Protein AF-A0A3P6RHU2-F1 (afdb_monomer_lite)

InterPro domains:
  IPR011989 Armadillo-like helical [G3DSA:1.25.10.10] (5-139)
  IPR016024 Armadillo-type fold [SSF48371] (23-107)
  IPR052575 Small subunit processome component 20 [PTHR17695] (8-119)

Radius of gyration: 18.21 Å; chains: 1; bounding box: 56×36×48 Å

pLDDT: mean 75.49, std 24.42, range [25.83, 98.12]

Foldseek 3Di:
DDDLVVLLVLLVVLLCQLVPPPDPVSNVVSLVVLLVSLLVLLPDPDDPVSSLCCVLVGLVVSLLVQCVDPDLSSNLSSLVSLVSNLVRCCPRPVSVVVVVQADPDLVSRPSNVVNVPDPPPDDPDPPPPVPPRCVVVVVVPSVVSPDDPDDDDDDDDDPDDDDDD

Organism: Cylicostephanus goldi (NCBI:txid71465)

Sequence (165 aa):
MINVDVLRIFVHAHFYTYSTIHDISLRTSSATNLRSLIEHLAKCPYDDKLKTDLLNVDLIQTLSQGLRSEVDVVREESVRCITSLVDHFPNHTHLSQLLQLRNSDEDLDFFSNIIHIQVSLQYDSIVLYRPSILACFSQWRWHEIHVSGTVFSTSKPNLGSFSPH

Secondary structure (DSSP, 8-state):
---HHHHHHHHHHHHHHHHH---HHHHHHHHHHHHHHHHHHHHS---HHHHHHIIIIIIIHHHHHHHT-SSHHHHHHHHHHHHHHHHH-TTSTTHHHHHTT--SSGGG-HHHHHHH------SSS--S-TTTTHHHHHHS-GGGGS---------PPP-------

Structure (mmCIF, N/CA/C/O backbone):
data_AF-A0A3P6RHU2-F1
#
_entry.id   AF-A0A3P6RHU2-F1
#
loop_
_atom_site.group_PDB
_atom_site.id
_atom_site.type_symbol
_atom_site.label_atom_id
_atom_site.label_alt_id
_atom_site.label_comp_id
_atom_site.label_asym_id
_atom_site.label_entity_id
_atom_site.label_seq_id
_atom_site.pdbx_PDB_ins_code
_atom_site.Cartn_x
_atom_site.Cartn_y
_atom_site.Cartn_z
_atom_site.occupancy
_atom_site.B_iso_or_equiv
_atom_site.auth_seq_id
_atom_site.auth_comp_id
_atom_site.auth_asym_id
_atom_site.auth_atom_id
_atom_site.pdbx_PDB_model_num
ATOM 1 N N . MET A 1 1 ? -20.360 3.666 -3.358 1.00 72.00 1 MET A N 1
ATOM 2 C CA . MET A 1 1 ? -19.383 2.736 -2.758 1.00 72.00 1 MET A CA 1
ATOM 3 C C . MET A 1 1 ? -18.954 1.778 -3.856 1.00 72.00 1 MET A C 1
ATOM 5 O O . MET A 1 1 ? -19.832 1.286 -4.556 1.00 72.00 1 MET A O 1
ATOM 9 N N . ILE A 1 2 ? -17.652 1.628 -4.102 1.00 86.94 2 ILE A N 1
ATOM 10 C CA . ILE A 1 2 ? -17.143 0.772 -5.185 1.00 86.94 2 ILE A CA 1
ATOM 11 C C . ILE A 1 2 ? -17.332 -0.692 -4.761 1.00 86.94 2 ILE A C 1
ATOM 13 O O . ILE A 1 2 ? -17.272 -1.006 -3.578 1.00 86.94 2 ILE A O 1
ATOM 17 N N . ASN A 1 3 ? -17.614 -1.593 -5.700 1.00 91.00 3 ASN A N 1
ATOM 18 C CA . ASN A 1 3 ? -17.711 -3.016 -5.380 1.00 91.00 3 ASN A CA 1
ATOM 19 C C . ASN A 1 3 ? -16.324 -3.560 -4.963 1.00 91.00 3 ASN A C 1
ATOM 21 O O . ASN A 1 3 ? -15.328 -3.272 -5.624 1.00 91.00 3 ASN A O 1
ATOM 25 N N . VAL A 1 4 ? -16.259 -4.355 -3.891 1.00 89.88 4 VAL A N 1
ATOM 26 C CA . VAL A 1 4 ? -15.014 -4.958 -3.379 1.00 89.88 4 VAL A CA 1
ATOM 27 C C . VAL A 1 4 ? -14.311 -5.828 -4.428 1.00 89.88 4 VAL A C 1
ATOM 29 O O . VAL A 1 4 ? -13.087 -5.786 -4.520 1.00 89.88 4 VAL A O 1
ATOM 32 N N . ASP A 1 5 ? -15.048 -6.535 -5.284 1.00 92.00 5 ASP A N 1
ATOM 33 C CA . ASP A 1 5 ? -14.460 -7.322 -6.376 1.00 92.00 5 ASP A CA 1
ATOM 34 C C . ASP A 1 5 ? -13.776 -6.427 -7.418 1.00 92.00 5 ASP A C 1
ATOM 36 O O . ASP A 1 5 ? -12.729 -6.772 -7.964 1.00 92.00 5 ASP A O 1
ATOM 40 N N . VAL A 1 6 ? -14.318 -5.229 -7.649 1.00 94.56 6 VAL A N 1
ATOM 41 C CA . VAL A 1 6 ? -13.688 -4.225 -8.518 1.00 94.56 6 VAL A CA 1
ATOM 42 C C . VAL A 1 6 ? -12.417 -3.676 -7.865 1.00 94.56 6 VAL A C 1
ATOM 44 O O . VAL A 1 6 ? -11.410 -3.506 -8.548 1.00 94.56 6 VAL A O 1
ATOM 47 N N . LEU A 1 7 ? -12.420 -3.460 -6.543 1.00 94.44 7 LEU A N 1
ATOM 48 C CA . LEU A 1 7 ? -11.207 -3.074 -5.812 1.00 94.44 7 LEU A CA 1
ATOM 49 C C . LEU A 1 7 ? -10.124 -4.151 -5.928 1.00 94.44 7 LEU A C 1
ATOM 51 O O . LEU A 1 7 ? -8.976 -3.822 -6.209 1.00 94.44 7 LEU A O 1
ATOM 55 N N . ARG A 1 8 ? -10.492 -5.430 -5.785 1.00 95.19 8 ARG A N 1
ATOM 56 C CA . ARG A 1 8 ? -9.583 -6.568 -5.977 1.00 95.19 8 ARG A CA 1
ATOM 57 C C . ARG A 1 8 ? -8.956 -6.555 -7.371 1.00 95.19 8 ARG A C 1
ATOM 59 O O . ARG A 1 8 ? -7.740 -6.677 -7.488 1.00 95.19 8 ARG A O 1
ATOM 66 N N . ILE A 1 9 ? -9.755 -6.340 -8.418 1.00 96.75 9 ILE A N 1
ATOM 67 C CA . ILE A 1 9 ? -9.239 -6.208 -9.789 1.00 96.75 9 ILE A CA 1
ATOM 68 C C . ILE A 1 9 ? -8.221 -5.064 -9.876 1.00 96.75 9 ILE A C 1
ATOM 70 O O . ILE A 1 9 ? -7.148 -5.258 -10.444 1.00 96.75 9 ILE A O 1
ATOM 74 N N . PHE A 1 10 ? -8.506 -3.899 -9.287 1.00 97.44 10 PHE A N 1
ATOM 75 C CA . PHE A 1 10 ? -7.572 -2.770 -9.307 1.00 97.44 10 PHE A CA 1
ATOM 76 C C . PHE A 1 10 ? -6.276 -3.033 -8.536 1.00 97.44 10 PHE A C 1
ATOM 78 O O . PHE A 1 10 ? -5.218 -2.625 -9.014 1.00 97.44 10 PHE A O 1
ATOM 85 N N . VAL A 1 11 ? -6.325 -3.744 -7.403 1.00 97.06 11 VAL A N 1
ATOM 86 C CA . VAL A 1 11 ? -5.119 -4.154 -6.661 1.00 97.06 11 VAL A CA 1
ATOM 87 C C . VAL A 1 11 ? -4.183 -4.944 -7.572 1.00 97.06 11 VAL A C 1
ATOM 89 O O . VAL A 1 11 ? -3.029 -4.555 -7.766 1.00 97.06 11 VAL A O 1
ATOM 92 N N . HIS A 1 12 ? -4.699 -6.009 -8.187 1.00 97.19 12 HIS A N 1
ATOM 93 C CA . HIS A 1 12 ? -3.906 -6.885 -9.051 1.00 97.19 12 HIS A CA 1
ATOM 94 C C . HIS A 1 12 ? -3.474 -6.187 -10.345 1.00 97.19 12 HIS A C 1
ATOM 96 O O . HIS A 1 12 ? -2.335 -6.350 -10.779 1.00 97.19 12 HIS A O 1
ATOM 102 N N . ALA A 1 13 ? -4.335 -5.359 -10.941 1.00 98.00 13 ALA A N 1
ATOM 103 C CA . ALA A 1 13 ? -4.022 -4.634 -12.171 1.00 98.00 13 ALA A CA 1
ATOM 104 C C . ALA A 1 13 ? -2.922 -3.579 -11.970 1.00 98.00 13 ALA A C 1
ATOM 106 O O . ALA A 1 13 ? -1.981 -3.503 -12.766 1.00 98.00 13 ALA A O 1
ATOM 107 N N . HIS A 1 14 ? -3.002 -2.774 -10.906 1.00 98.12 14 HIS A N 1
ATOM 108 C CA . HIS A 1 14 ? -1.967 -1.785 -10.612 1.00 98.12 14 HIS A CA 1
ATOM 109 C C . HIS A 1 14 ? -0.651 -2.455 -10.236 1.00 98.12 14 HIS A C 1
ATOM 111 O O . HIS A 1 14 ? 0.390 -2.035 -10.746 1.00 98.12 14 HIS A O 1
ATOM 117 N N . PHE A 1 15 ? -0.700 -3.524 -9.432 1.00 97.75 15 PHE A N 1
ATOM 118 C CA . PHE A 1 15 ? 0.482 -4.322 -9.122 1.00 97.75 15 PHE A CA 1
ATOM 119 C C . PHE A 1 15 ? 1.148 -4.874 -10.377 1.00 97.75 15 PHE A C 1
ATOM 121 O O . PHE A 1 15 ? 2.342 -4.663 -10.591 1.00 97.75 15 PHE A O 1
ATOM 128 N N . TYR A 1 16 ? 0.377 -5.529 -11.245 1.00 97.50 16 TYR A N 1
ATOM 129 C CA . TYR A 1 16 ? 0.879 -6.048 -12.511 1.00 97.50 16 TYR A CA 1
ATOM 130 C C . TYR A 1 16 ? 1.523 -4.942 -13.350 1.00 97.50 16 TYR A C 1
ATOM 132 O O . TYR A 1 16 ? 2.631 -5.106 -13.854 1.00 97.50 16 TYR A O 1
ATOM 140 N N . THR A 1 17 ? 0.871 -3.783 -13.450 1.00 97.56 17 THR A N 1
ATOM 141 C CA . THR A 1 17 ? 1.370 -2.670 -14.263 1.00 97.56 17 THR A CA 1
ATOM 142 C C . THR A 1 17 ? 2.709 -2.157 -13.743 1.00 97.56 17 THR A C 1
ATOM 144 O O . THR A 1 17 ? 3.663 -2.062 -14.511 1.00 97.56 17 THR A O 1
ATOM 147 N N . TYR A 1 18 ? 2.831 -1.872 -12.443 1.00 96.38 18 TYR A N 1
ATOM 148 C CA . TYR A 1 18 ? 4.085 -1.340 -11.905 1.00 96.38 18 TYR A CA 1
ATOM 149 C C . TYR A 1 18 ? 5.196 -2.403 -11.836 1.00 96.38 18 TYR A C 1
ATOM 151 O O . TYR A 1 18 ? 6.374 -2.051 -11.883 1.00 96.38 18 TYR A O 1
ATOM 159 N N . SER A 1 19 ? 4.844 -3.692 -11.762 1.00 95.56 19 SER A N 1
ATOM 160 C CA . SER A 1 19 ? 5.814 -4.795 -11.705 1.00 95.56 19 SER A CA 1
ATOM 161 C C . SER A 1 19 ? 6.336 -5.249 -13.070 1.00 95.56 19 SER A C 1
ATOM 163 O O . SER A 1 19 ? 7.474 -5.708 -13.146 1.00 95.56 19 SER A O 1
ATOM 165 N N . THR A 1 20 ? 5.552 -5.108 -14.144 1.00 94.94 20 THR A N 1
ATOM 166 C CA . THR A 1 20 ? 5.895 -5.671 -15.466 1.00 94.94 20 THR A CA 1
ATOM 167 C C . THR A 1 20 ? 6.161 -4.632 -16.550 1.00 94.94 20 THR A C 1
ATOM 169 O O . THR A 1 20 ? 6.946 -4.887 -17.461 1.00 94.94 20 THR A O 1
ATOM 172 N N . ILE A 1 21 ? 5.542 -3.451 -16.479 1.00 94.56 21 ILE A N 1
ATOM 173 C CA . ILE A 1 21 ? 5.656 -2.447 -17.540 1.00 94.56 21 ILE A CA 1
ATOM 174 C C . ILE A 1 21 ? 6.921 -1.621 -17.345 1.00 94.56 21 ILE A C 1
ATOM 176 O O . ILE A 1 21 ? 7.144 -1.058 -16.280 1.00 94.56 21 ILE A O 1
ATOM 180 N N . HIS A 1 22 ? 7.756 -1.501 -18.378 1.00 91.50 22 HIS A N 1
ATOM 181 C CA . HIS A 1 22 ? 9.023 -0.765 -18.295 1.00 91.50 22 HIS A CA 1
ATOM 182 C C . HIS A 1 22 ? 8.884 0.756 -18.397 1.00 91.50 22 HIS A C 1
ATOM 184 O O . HIS A 1 22 ? 9.806 1.459 -17.986 1.00 91.50 22 HIS A O 1
ATOM 190 N N . ASP A 1 23 ? 7.747 1.267 -18.866 1.00 95.56 23 ASP A N 1
ATOM 191 C CA . ASP A 1 23 ? 7.479 2.703 -18.886 1.00 95.56 23 ASP A CA 1
ATOM 192 C C . ASP A 1 23 ? 7.424 3.271 -17.458 1.00 95.56 23 ASP A C 1
ATOM 194 O O . ASP A 1 23 ? 6.653 2.816 -16.607 1.00 95.56 23 ASP A O 1
ATOM 198 N N . ILE A 1 24 ? 8.286 4.253 -17.187 1.00 92.06 24 ILE A N 1
ATOM 199 C CA . ILE A 1 24 ? 8.453 4.839 -15.853 1.00 92.06 24 ILE A CA 1
ATOM 200 C C . ILE A 1 24 ? 7.171 5.547 -15.419 1.00 92.06 24 ILE A C 1
ATOM 202 O O . ILE A 1 24 ? 6.722 5.350 -14.291 1.00 92.06 24 ILE A O 1
ATOM 206 N N . SER A 1 25 ? 6.555 6.325 -16.308 1.00 95.38 25 SER A N 1
ATOM 207 C CA . SER A 1 25 ? 5.358 7.100 -15.993 1.00 95.38 25 SER A CA 1
ATOM 208 C C . SER A 1 25 ? 4.173 6.195 -15.654 1.00 95.38 25 SER A C 1
ATOM 210 O O . SER A 1 25 ? 3.488 6.435 -14.658 1.00 95.38 25 SER A O 1
ATOM 212 N N . LEU A 1 26 ? 3.963 5.118 -16.415 1.00 95.19 26 LEU A N 1
ATOM 213 C CA . LEU A 1 26 ? 2.902 4.143 -16.155 1.00 95.19 26 LEU A CA 1
ATOM 214 C C . LEU A 1 26 ? 3.125 3.377 -14.849 1.00 95.19 26 LEU A C 1
ATOM 216 O O . LEU A 1 26 ? 2.173 3.170 -14.089 1.00 95.19 26 LEU A O 1
ATOM 220 N N . ARG A 1 27 ? 4.373 2.994 -14.555 1.00 94.69 27 ARG A N 1
ATOM 221 C CA . ARG A 1 27 ? 4.738 2.336 -13.295 1.00 94.69 27 ARG A CA 1
ATOM 222 C C . ARG A 1 27 ? 4.481 3.245 -12.096 1.00 94.69 27 ARG A C 1
ATOM 224 O O . ARG A 1 27 ? 3.750 2.852 -11.188 1.00 94.69 27 ARG A O 1
ATOM 231 N N . THR A 1 28 ? 5.020 4.464 -12.108 1.00 93.88 28 THR A N 1
ATOM 232 C CA . THR A 1 28 ? 4.859 5.421 -11.002 1.00 93.88 28 THR A CA 1
ATOM 233 C C . THR A 1 28 ? 3.396 5.819 -10.810 1.00 93.88 28 THR A C 1
ATOM 235 O O . THR A 1 28 ? 2.923 5.900 -9.673 1.00 93.88 28 THR A O 1
ATOM 238 N N . SER A 1 29 ? 2.647 6.012 -11.902 1.00 97.19 29 SER A N 1
ATOM 239 C CA . SER A 1 29 ? 1.207 6.277 -11.833 1.00 97.19 29 SER A CA 1
ATOM 240 C C . SER A 1 29 ? 0.455 5.101 -11.208 1.00 97.19 29 SER A C 1
ATOM 242 O O . SER A 1 29 ? -0.341 5.304 -10.296 1.00 97.19 29 SER A O 1
ATOM 244 N N . SER A 1 30 ? 0.756 3.866 -11.613 1.00 97.69 30 SER A N 1
ATOM 245 C CA . SER A 1 30 ? 0.081 2.675 -11.083 1.00 97.69 30 SER A CA 1
ATOM 246 C C . SER A 1 30 ? 0.370 2.432 -9.604 1.00 97.69 30 SER A C 1
ATOM 248 O O . SER A 1 30 ? -0.557 2.168 -8.842 1.00 97.69 30 SER A O 1
ATOM 250 N N . ALA A 1 31 ? 1.622 2.580 -9.166 1.00 96.00 31 ALA A N 1
ATOM 251 C CA . ALA A 1 31 ? 1.977 2.469 -7.751 1.00 96.00 31 ALA A CA 1
ATOM 252 C C . ALA A 1 31 ? 1.315 3.570 -6.898 1.00 96.00 31 ALA A C 1
ATOM 254 O O . ALA A 1 31 ? 0.856 3.330 -5.781 1.00 96.00 31 ALA A O 1
ATOM 255 N N . THR A 1 32 ? 1.203 4.787 -7.435 1.00 97.44 32 THR A N 1
ATOM 256 C CA . THR A 1 32 ? 0.488 5.888 -6.769 1.00 97.44 32 THR A CA 1
ATOM 257 C C . THR A 1 32 ? -1.010 5.612 -6.678 1.00 97.44 32 THR A C 1
ATOM 259 O O . THR A 1 32 ? -1.578 5.746 -5.598 1.00 97.44 32 THR A O 1
ATOM 262 N N . ASN A 1 33 ? -1.631 5.127 -7.755 1.00 97.75 33 ASN A N 1
ATOM 263 C CA . ASN A 1 33 ? -3.043 4.747 -7.758 1.00 97.75 33 ASN A CA 1
ATOM 264 C C . ASN A 1 33 ? -3.336 3.619 -6.762 1.00 97.75 33 ASN A C 1
ATOM 266 O O . ASN A 1 33 ? -4.357 3.667 -6.081 1.00 97.75 33 ASN A O 1
ATOM 270 N N . LEU A 1 34 ? -2.432 2.642 -6.616 1.00 97.88 34 LEU A N 1
ATOM 271 C CA . LEU A 1 34 ? -2.574 1.591 -5.608 1.00 97.88 34 LEU A CA 1
ATOM 272 C C . LEU A 1 34 ? -2.543 2.156 -4.179 1.00 97.88 34 LEU A C 1
ATOM 274 O O . LEU A 1 34 ? -3.373 1.776 -3.356 1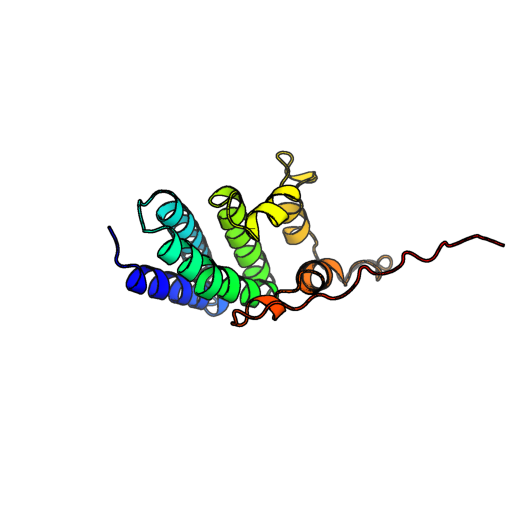.00 97.88 34 LEU A O 1
ATOM 278 N N . ARG A 1 35 ? -1.650 3.109 -3.885 1.00 97.75 35 ARG A N 1
ATOM 279 C CA . ARG A 1 35 ? -1.627 3.809 -2.585 1.00 97.75 35 ARG A CA 1
ATOM 280 C C . ARG A 1 35 ? -2.899 4.626 -2.345 1.00 97.75 35 ARG A C 1
ATOM 282 O O . ARG A 1 35 ? -3.473 4.556 -1.263 1.00 97.75 35 ARG A O 1
ATOM 289 N N . SER A 1 36 ? -3.407 5.324 -3.359 1.00 97.44 36 SER A N 1
ATOM 290 C CA . SER A 1 36 ? -4.696 6.022 -3.260 1.00 97.44 36 SER A CA 1
ATOM 291 C C . SER A 1 36 ? -5.874 5.060 -3.063 1.00 97.44 36 SER A C 1
ATOM 293 O O . SER A 1 36 ? -6.823 5.386 -2.352 1.00 97.44 36 SER A O 1
ATOM 295 N N . LEU A 1 37 ? -5.820 3.860 -3.649 1.00 96.81 37 LEU A N 1
ATOM 296 C CA . LEU A 1 37 ? -6.815 2.807 -3.437 1.00 96.81 37 LEU A CA 1
ATOM 297 C C . LEU A 1 37 ? -6.797 2.296 -1.989 1.00 96.81 37 LEU A C 1
ATOM 299 O O . LEU A 1 37 ? -7.860 2.101 -1.400 1.00 96.81 37 LEU A O 1
ATOM 303 N N . ILE A 1 38 ? -5.605 2.121 -1.408 1.00 97.19 38 ILE A N 1
ATOM 304 C CA . ILE A 1 38 ? -5.403 1.750 0.002 1.00 97.19 38 ILE A CA 1
ATOM 305 C C . ILE A 1 38 ? -6.030 2.803 0.927 1.00 97.19 38 ILE A C 1
ATOM 307 O O . ILE A 1 38 ? -6.831 2.468 1.802 1.00 97.19 38 ILE A O 1
ATOM 311 N N . GLU A 1 39 ? -5.736 4.081 0.690 1.00 96.31 39 GLU A N 1
ATOM 312 C CA . GLU A 1 39 ? -6.325 5.195 1.440 1.00 96.31 39 GLU A CA 1
ATOM 313 C C . GLU A 1 39 ? -7.858 5.241 1.287 1.00 96.31 39 GLU A C 1
ATOM 315 O O . GLU A 1 39 ? -8.593 5.424 2.263 1.00 96.31 39 GLU A O 1
ATOM 320 N N . HIS A 1 40 ? -8.365 5.035 0.068 1.00 94.88 40 HIS A N 1
ATOM 321 C CA . HIS A 1 40 ? -9.800 4.977 -0.202 1.00 94.88 40 HIS A CA 1
ATOM 322 C C . HIS A 1 40 ? -10.485 3.838 0.566 1.00 94.88 40 HIS A C 1
ATOM 324 O O . HIS A 1 40 ? -11.552 4.045 1.154 1.00 94.88 40 HIS A O 1
ATOM 330 N N . LEU A 1 41 ? -9.875 2.649 0.591 1.00 94.81 41 LEU A N 1
ATOM 331 C CA . LEU A 1 41 ? -10.379 1.486 1.319 1.00 94.81 41 LEU A CA 1
ATOM 332 C C . LEU A 1 41 ? -10.491 1.766 2.823 1.00 94.81 41 LEU A C 1
ATOM 334 O O . LEU A 1 41 ? -11.479 1.373 3.448 1.00 94.81 41 LEU A O 1
ATOM 338 N N . ALA A 1 42 ? -9.516 2.474 3.395 1.00 94.81 42 ALA A N 1
ATOM 339 C CA . ALA A 1 42 ? -9.504 2.812 4.815 1.00 94.81 42 ALA A CA 1
ATOM 340 C C . ALA A 1 42 ? -10.674 3.728 5.201 1.00 94.81 42 ALA A C 1
ATOM 342 O O . ALA A 1 42 ? -11.357 3.478 6.196 1.00 94.81 42 ALA A O 1
ATOM 343 N N . LYS A 1 43 ? -10.954 4.741 4.371 1.00 94.19 43 LYS A N 1
ATOM 344 C CA . LYS A 1 43 ? -12.002 5.749 4.614 1.00 94.19 43 LYS A CA 1
ATOM 345 C C . LYS A 1 43 ? -13.420 5.250 4.332 1.00 94.19 43 LYS A C 1
ATOM 347 O O . LYS A 1 43 ? -14.379 5.794 4.874 1.00 94.19 43 LYS A O 1
ATOM 352 N N . CYS A 1 44 ? -13.581 4.252 3.468 1.00 92.94 44 CYS A N 1
ATOM 353 C CA . CYS A 1 44 ? -14.905 3.766 3.090 1.00 92.94 44 CYS A CA 1
ATOM 354 C C . CYS A 1 44 ? -15.525 2.860 4.166 1.00 92.94 44 CYS A C 1
ATOM 356 O O . CYS A 1 44 ? -14.821 2.024 4.735 1.00 92.94 44 CYS A O 1
ATOM 358 N N . PRO A 1 45 ? -16.844 2.941 4.412 1.00 91.81 45 PRO A N 1
ATOM 359 C CA . PRO A 1 45 ? -17.534 2.143 5.424 1.00 91.81 45 PRO A CA 1
ATOM 360 C C . PRO A 1 45 ? -17.886 0.736 4.904 1.00 91.81 45 PRO A C 1
ATOM 362 O O . PRO A 1 45 ? -19.045 0.328 4.920 1.00 91.81 45 PRO A O 1
ATOM 365 N N . TYR A 1 46 ? -16.896 0.004 4.386 1.00 90.94 46 TYR A N 1
ATOM 366 C CA . TYR A 1 46 ? -17.057 -1.426 4.114 1.00 90.94 46 TYR A CA 1
ATOM 367 C C . TYR A 1 46 ? -17.144 -2.208 5.423 1.00 90.94 46 TYR A C 1
ATOM 369 O O . TYR A 1 46 ? -16.569 -1.792 6.428 1.00 90.94 46 TYR A O 1
ATOM 377 N N . ASP A 1 47 ? -17.815 -3.356 5.369 1.00 92.62 47 ASP A N 1
ATOM 378 C CA . ASP A 1 47 ? -17.806 -4.343 6.444 1.00 92.62 47 ASP A CA 1
ATOM 379 C C . ASP A 1 47 ? -16.367 -4.753 6.807 1.00 92.62 47 ASP A C 1
ATOM 381 O O . ASP A 1 47 ? -15.525 -4.958 5.926 1.00 92.62 47 ASP A O 1
ATOM 385 N N . ASP A 1 48 ? -16.088 -4.864 8.106 1.00 90.44 48 ASP A N 1
ATOM 386 C CA . ASP A 1 48 ? -14.736 -5.112 8.611 1.00 90.44 48 ASP A CA 1
ATOM 387 C C . ASP A 1 48 ? -14.186 -6.453 8.128 1.00 90.44 48 ASP A C 1
ATOM 389 O O . ASP A 1 48 ? -13.012 -6.535 7.768 1.00 90.44 48 ASP A O 1
ATOM 393 N N . LYS A 1 49 ? -15.032 -7.487 8.028 1.00 90.94 49 LYS A N 1
ATOM 394 C CA . LYS A 1 49 ? -14.608 -8.790 7.510 1.00 90.94 49 LYS A CA 1
ATOM 395 C C . LYS A 1 49 ? -14.195 -8.674 6.045 1.00 90.94 49 LYS A C 1
ATOM 397 O O . LYS A 1 49 ? -13.140 -9.178 5.678 1.00 90.94 49 LYS A O 1
ATOM 402 N N . LEU A 1 50 ? -14.964 -7.951 5.226 1.00 91.69 50 LEU A N 1
ATOM 403 C CA . LEU A 1 50 ? -14.595 -7.707 3.826 1.00 91.69 50 LEU A CA 1
ATOM 404 C C . LEU A 1 50 ? -13.280 -6.927 3.695 1.00 91.69 50 LEU A C 1
ATOM 406 O O . LEU A 1 50 ? -12.466 -7.253 2.829 1.00 91.69 50 LEU A O 1
ATOM 410 N N . LYS A 1 51 ? -13.048 -5.918 4.547 1.00 92.00 51 LYS A N 1
ATOM 411 C CA . LYS A 1 51 ? -11.768 -5.191 4.573 1.00 92.00 51 LYS A CA 1
ATOM 412 C C . LYS A 1 51 ? -10.617 -6.117 4.943 1.00 92.00 51 LYS A C 1
ATOM 414 O O . LYS A 1 51 ? -9.609 -6.124 4.245 1.00 92.00 51 LYS A O 1
ATOM 419 N N . THR A 1 52 ? -10.763 -6.899 6.010 1.00 91.31 52 THR A N 1
ATOM 420 C CA . THR A 1 52 ? -9.740 -7.846 6.468 1.00 91.31 52 THR A CA 1
ATOM 421 C C . THR A 1 52 ? -9.430 -8.903 5.411 1.00 91.31 52 THR A C 1
ATOM 423 O O . THR A 1 52 ? -8.256 -9.198 5.184 1.00 91.31 52 THR A O 1
ATOM 426 N N . ASP A 1 53 ? -10.444 -9.427 4.722 1.00 93.00 53 ASP A N 1
ATOM 427 C CA . ASP A 1 53 ? -10.257 -10.405 3.649 1.00 93.00 53 ASP A CA 1
ATOM 428 C C . ASP A 1 53 ? -9.483 -9.790 2.471 1.00 93.00 53 ASP A C 1
ATOM 430 O O . ASP A 1 53 ? -8.487 -10.362 2.029 1.00 93.00 53 ASP A O 1
ATOM 434 N 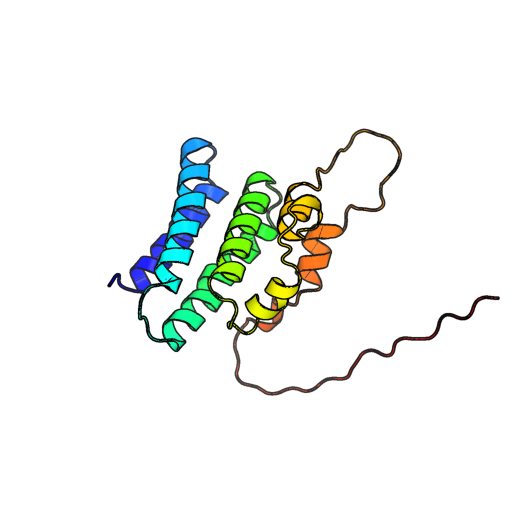N . LEU A 1 54 ? -9.866 -8.592 2.007 1.00 94.19 54 LEU A N 1
ATOM 435 C CA . LEU A 1 54 ? -9.156 -7.882 0.933 1.00 94.19 54 LEU A CA 1
ATOM 436 C C . LEU A 1 54 ? -7.715 -7.515 1.334 1.00 94.19 54 LEU A C 1
ATOM 438 O O . LEU A 1 54 ? -6.794 -7.601 0.521 1.00 94.19 54 LEU A O 1
ATOM 442 N N . LEU A 1 55 ? -7.498 -7.117 2.591 1.00 93.62 55 LEU A N 1
ATOM 443 C CA . LEU A 1 55 ? -6.166 -6.817 3.111 1.00 93.62 55 LEU A CA 1
ATOM 444 C C . LEU A 1 55 ? -5.273 -8.056 3.085 1.00 93.62 55 LEU A C 1
ATOM 446 O O . LEU A 1 55 ? -4.183 -7.995 2.529 1.00 93.62 55 LEU A O 1
ATOM 450 N N . ASN A 1 56 ? -5.725 -9.170 3.660 1.00 90.06 56 ASN A N 1
ATOM 451 C CA . ASN A 1 56 ? -4.892 -10.358 3.835 1.00 90.06 56 ASN A CA 1
ATOM 452 C C . ASN A 1 56 ? -4.695 -11.147 2.539 1.00 90.06 56 ASN A C 1
ATOM 454 O O . ASN A 1 56 ? -3.564 -11.505 2.211 1.00 90.06 56 ASN A O 1
ATOM 458 N N . VAL A 1 57 ? -5.782 -11.409 1.809 1.00 90.88 57 VAL A N 1
ATOM 459 C CA . VAL A 1 57 ? -5.771 -12.302 0.641 1.00 90.88 57 VAL A CA 1
ATOM 460 C C . VAL A 1 57 ? -5.241 -11.596 -0.604 1.00 90.88 57 VAL A C 1
ATOM 462 O O . VAL A 1 57 ? -4.579 -12.222 -1.428 1.00 90.88 57 VAL A O 1
ATOM 465 N N . ASP A 1 58 ? -5.495 -10.293 -0.745 1.00 93.81 58 ASP A N 1
ATOM 466 C CA . ASP A 1 58 ? -5.129 -9.558 -1.954 1.00 93.81 58 ASP A CA 1
ATOM 467 C C . ASP A 1 58 ? -3.957 -8.610 -1.710 1.00 93.81 58 ASP A C 1
ATOM 469 O O . ASP A 1 58 ? -2.876 -8.832 -2.250 1.00 93.81 58 ASP A O 1
ATOM 473 N N . LEU A 1 59 ? -4.123 -7.568 -0.892 1.00 95.19 59 LEU A N 1
ATOM 474 C CA . LEU A 1 59 ? -3.124 -6.498 -0.762 1.00 95.19 59 LEU A CA 1
ATOM 475 C C . LEU A 1 59 ? -1.803 -6.992 -0.165 1.00 95.19 59 LEU A C 1
ATOM 477 O O . LEU A 1 59 ? -0.748 -6.859 -0.784 1.00 95.19 59 LEU A O 1
ATOM 481 N N . ILE A 1 60 ? -1.854 -7.586 1.024 1.00 92.06 60 ILE A N 1
ATOM 482 C CA . ILE A 1 60 ? -0.677 -8.061 1.752 1.00 92.06 60 ILE A CA 1
ATOM 483 C C . ILE A 1 60 ? 0.019 -9.171 0.968 1.00 92.06 60 ILE A C 1
ATOM 485 O O . ILE A 1 60 ? 1.237 -9.120 0.786 1.00 92.06 60 ILE A O 1
ATOM 489 N N . GLN A 1 61 ? -0.735 -10.149 0.463 1.00 89.56 61 GLN A N 1
ATOM 490 C CA . GLN A 1 61 ? -0.179 -11.247 -0.324 1.00 89.56 61 GLN A CA 1
ATOM 491 C C . GLN A 1 61 ? 0.522 -10.743 -1.593 1.00 89.56 61 GLN A C 1
ATOM 493 O O . GLN A 1 61 ? 1.644 -11.161 -1.881 1.00 89.56 61 GLN A O 1
ATOM 498 N N . THR A 1 62 ? -0.113 -9.835 -2.333 1.00 93.38 62 THR A N 1
ATOM 499 C CA . THR A 1 62 ? 0.412 -9.302 -3.598 1.00 93.38 62 THR A CA 1
ATOM 500 C C . THR A 1 62 ? 1.649 -8.440 -3.367 1.00 93.38 62 THR A C 1
ATOM 502 O O . THR A 1 62 ? 2.692 -8.664 -3.977 1.00 93.38 62 THR A O 1
ATOM 505 N N . LEU A 1 63 ? 1.599 -7.515 -2.407 1.00 93.88 63 LEU A N 1
ATOM 506 C CA . LEU A 1 63 ? 2.750 -6.674 -2.075 1.00 93.88 63 LEU A CA 1
ATOM 507 C C . LEU A 1 63 ? 3.920 -7.492 -1.523 1.00 93.88 63 LEU A C 1
ATOM 509 O O . LEU A 1 63 ? 5.072 -7.203 -1.835 1.00 93.88 63 LEU A O 1
ATOM 513 N N . SER A 1 64 ? 3.643 -8.573 -0.791 1.00 88.44 64 SER A N 1
ATOM 514 C CA . SER A 1 64 ? 4.676 -9.512 -0.344 1.00 88.44 64 SER A CA 1
ATOM 515 C C . SER A 1 64 ? 5.405 -10.196 -1.504 1.00 88.44 64 SER A C 1
ATOM 517 O O . SER A 1 64 ? 6.561 -10.590 -1.349 1.00 88.44 64 SER A O 1
ATOM 519 N N . GLN A 1 65 ? 4.769 -10.366 -2.666 1.00 90.06 65 GLN A N 1
ATOM 520 C CA . GLN A 1 65 ? 5.463 -10.840 -3.870 1.00 90.06 65 GLN A CA 1
ATOM 521 C C . GLN A 1 65 ? 6.407 -9.758 -4.398 1.00 90.06 65 GLN A C 1
ATOM 523 O O . GLN A 1 65 ? 7.564 -10.044 -4.690 1.00 90.06 65 GLN A O 1
ATOM 528 N N . GLY A 1 66 ? 5.949 -8.505 -4.436 1.00 90.62 66 GLY A N 1
ATOM 529 C CA . GLY A 1 66 ? 6.767 -7.372 -4.866 1.00 90.62 66 GLY A CA 1
ATOM 530 C C . GLY A 1 66 ? 7.982 -7.115 -3.968 1.00 90.62 66 GLY A C 1
ATOM 531 O O . GLY A 1 66 ? 9.067 -6.840 -4.473 1.00 90.62 66 GLY A O 1
ATOM 532 N N . LEU A 1 67 ? 7.853 -7.321 -2.652 1.00 87.38 67 LEU A N 1
ATOM 533 C CA . LEU A 1 67 ? 8.978 -7.265 -1.706 1.00 87.38 67 LEU A CA 1
ATOM 534 C C . LEU A 1 67 ? 10.064 -8.319 -1.980 1.00 87.38 67 LEU A C 1
ATOM 536 O O . LEU A 1 67 ? 11.221 -8.116 -1.615 1.00 87.38 67 LEU A O 1
ATOM 540 N N . ARG A 1 68 ? 9.704 -9.441 -2.614 1.00 84.81 68 ARG A N 1
ATOM 541 C CA . ARG A 1 68 ? 10.638 -10.510 -3.007 1.00 84.81 68 ARG A CA 1
ATOM 542 C C . ARG A 1 68 ? 11.190 -10.333 -4.421 1.00 84.81 68 ARG A C 1
ATOM 544 O O . ARG A 1 68 ? 11.919 -11.197 -4.890 1.00 84.81 68 ARG A O 1
ATOM 551 N N . SER A 1 69 ? 10.832 -9.250 -5.106 1.00 85.38 69 SER A N 1
ATOM 552 C CA . SER A 1 69 ? 11.290 -8.997 -6.467 1.00 85.38 69 SER A CA 1
ATOM 553 C C . SER A 1 69 ? 12.793 -8.713 -6.512 1.00 85.38 69 SER A C 1
ATOM 555 O O . SER A 1 69 ? 13.328 -7.944 -5.707 1.00 85.38 69 SER A O 1
ATOM 557 N N . GLU A 1 70 ? 13.460 -9.277 -7.518 1.00 83.38 70 GLU A N 1
ATOM 558 C CA . GLU A 1 70 ? 14.840 -8.939 -7.892 1.00 83.38 70 GLU A CA 1
ATOM 559 C C . GLU A 1 70 ? 14.931 -7.547 -8.540 1.00 83.38 70 GLU A C 1
ATOM 561 O O . GLU A 1 70 ? 16.000 -6.949 -8.598 1.00 83.38 70 GLU A O 1
ATOM 566 N N . VAL A 1 71 ? 13.803 -7.001 -9.007 1.00 85.69 71 VAL A N 1
ATOM 567 C CA . VAL A 1 71 ? 13.742 -5.668 -9.611 1.00 85.69 71 VAL A CA 1
ATOM 568 C C . VAL A 1 71 ? 13.591 -4.618 -8.511 1.00 85.69 71 VAL A C 1
ATOM 570 O O . VAL A 1 71 ? 12.525 -4.510 -7.902 1.00 85.69 71 VAL A O 1
ATOM 573 N N . ASP A 1 72 ? 14.636 -3.813 -8.300 1.00 85.19 72 ASP A N 1
ATOM 574 C CA . ASP A 1 72 ? 14.707 -2.829 -7.208 1.00 85.19 72 ASP A CA 1
ATOM 575 C C . ASP A 1 72 ? 13.505 -1.882 -7.186 1.00 85.19 72 ASP A C 1
ATOM 577 O O . ASP A 1 72 ? 12.825 -1.789 -6.169 1.00 85.19 72 ASP A O 1
ATOM 581 N N . VAL A 1 73 ? 13.136 -1.289 -8.328 1.00 88.19 73 VAL A N 1
ATOM 582 C CA . VAL A 1 73 ? 11.982 -0.373 -8.388 1.00 88.19 73 VAL A CA 1
ATOM 583 C C . VAL A 1 73 ? 10.662 -1.046 -7.979 1.00 88.19 73 VAL A C 1
ATOM 585 O O . VAL A 1 73 ? 9.798 -0.415 -7.379 1.00 88.19 73 VAL A O 1
ATOM 588 N N . VAL A 1 74 ? 10.491 -2.344 -8.253 1.00 91.38 74 VAL A N 1
ATOM 589 C CA . VAL A 1 74 ? 9.290 -3.089 -7.833 1.00 91.38 74 VAL A CA 1
ATOM 590 C C . VAL A 1 74 ? 9.302 -3.298 -6.325 1.00 91.38 74 VAL A C 1
ATOM 592 O O . VAL A 1 74 ? 8.260 -3.169 -5.678 1.00 91.38 74 VAL A O 1
ATOM 595 N N . ARG A 1 75 ? 10.476 -3.591 -5.759 1.00 90.75 75 ARG A N 1
ATOM 596 C CA . ARG A 1 75 ? 10.668 -3.749 -4.318 1.00 90.75 75 ARG A CA 1
ATOM 597 C C . ARG A 1 75 ? 10.381 -2.441 -3.585 1.00 90.75 75 ARG A C 1
ATOM 599 O O . ARG A 1 75 ? 9.575 -2.445 -2.659 1.00 90.75 75 ARG A O 1
ATOM 606 N N . GLU A 1 76 ? 10.961 -1.335 -4.044 1.00 90.94 76 GLU A N 1
ATOM 607 C CA . GLU A 1 76 ? 10.779 0.001 -3.466 1.00 90.94 76 GLU A CA 1
ATOM 608 C C . GLU A 1 76 ? 9.310 0.436 -3.465 1.00 90.94 76 GLU A C 1
ATOM 610 O O . GLU A 1 76 ? 8.774 0.823 -2.424 1.00 90.94 76 GLU A O 1
ATOM 615 N N . GLU A 1 77 ? 8.615 0.321 -4.601 1.00 93.62 77 GLU A N 1
ATOM 616 C CA . GLU A 1 77 ? 7.193 0.676 -4.674 1.00 93.62 77 GLU A CA 1
ATOM 617 C C . GLU A 1 77 ? 6.324 -0.231 -3.792 1.00 93.62 77 GLU A C 1
ATOM 619 O O . GLU A 1 77 ? 5.349 0.225 -3.189 1.00 93.62 77 GLU A O 1
ATOM 624 N N . SER A 1 78 ? 6.704 -1.502 -3.639 1.00 93.88 78 SER A N 1
ATOM 625 C CA . SER A 1 78 ? 6.001 -2.427 -2.745 1.00 93.88 78 SER A CA 1
ATOM 626 C C . SER A 1 78 ? 6.203 -2.064 -1.273 1.00 93.88 78 SER A C 1
ATOM 628 O O . SER A 1 78 ? 5.235 -2.104 -0.513 1.00 93.88 78 SER A O 1
ATOM 630 N N . VAL A 1 79 ? 7.410 -1.637 -0.877 1.00 92.19 79 VAL A N 1
ATOM 631 C CA . VAL A 1 79 ? 7.664 -1.088 0.466 1.00 92.19 79 VAL A CA 1
ATOM 632 C C . VAL A 1 79 ? 6.772 0.126 0.708 1.00 92.19 79 VAL A C 1
ATOM 634 O O . VAL A 1 79 ? 6.039 0.141 1.691 1.00 92.19 79 VAL A O 1
ATOM 637 N N . ARG A 1 80 ? 6.738 1.090 -0.221 1.00 94.50 80 ARG A N 1
ATOM 638 C CA . ARG A 1 80 ? 5.894 2.295 -0.107 1.00 94.50 80 ARG A CA 1
ATOM 639 C C . ARG A 1 80 ? 4.405 1.967 0.034 1.00 94.50 80 ARG A C 1
ATOM 641 O O . ARG A 1 80 ? 3.689 2.644 0.772 1.00 94.50 80 ARG A O 1
ATOM 648 N N . CYS A 1 81 ? 3.920 0.941 -0.663 1.00 96.19 81 CYS A N 1
ATOM 649 C CA . CYS A 1 81 ? 2.537 0.483 -0.524 1.00 96.19 81 CYS A CA 1
ATOM 650 C C . CYS A 1 81 ? 2.277 -0.180 0.839 1.00 96.19 81 CYS A C 1
ATOM 652 O O . CYS A 1 81 ? 1.237 0.072 1.442 1.00 96.19 81 CYS A O 1
ATOM 654 N N . ILE A 1 82 ? 3.218 -0.979 1.356 1.00 94.19 82 ILE A N 1
ATOM 655 C CA . ILE A 1 82 ? 3.124 -1.555 2.708 1.00 94.19 82 ILE A CA 1
ATOM 656 C C . ILE A 1 82 ? 3.130 -0.453 3.769 1.00 94.19 82 ILE A C 1
ATOM 658 O O . ILE A 1 82 ? 2.302 -0.493 4.673 1.00 94.19 82 ILE A O 1
ATOM 662 N N . THR A 1 83 ? 3.989 0.558 3.638 1.00 94.00 83 THR A N 1
ATOM 663 C CA . THR A 1 83 ? 3.985 1.733 4.519 1.00 94.00 83 THR A CA 1
ATOM 664 C C . THR A 1 83 ? 2.605 2.390 4.541 1.00 94.00 83 THR A C 1
ATOM 666 O O . THR A 1 83 ? 2.044 2.617 5.608 1.00 94.00 83 THR A O 1
ATOM 669 N N . SER A 1 84 ? 1.996 2.585 3.366 1.00 96.31 84 SER A N 1
ATOM 670 C CA . SER A 1 84 ? 0.635 3.122 3.262 1.00 96.31 84 SER A CA 1
ATOM 671 C C . SER A 1 84 ? -0.407 2.237 3.961 1.00 96.31 84 SER A C 1
ATOM 673 O O . SER A 1 84 ? -1.291 2.765 4.634 1.00 96.31 84 SER A O 1
ATOM 675 N N . LEU A 1 85 ? -0.303 0.906 3.868 1.00 95.94 85 LEU A N 1
ATOM 676 C CA . LEU A 1 85 ? -1.185 -0.008 4.605 1.00 95.94 85 LEU A CA 1
ATOM 677 C C . LEU A 1 85 ? -1.034 0.143 6.119 1.00 95.94 85 LEU A C 1
ATOM 679 O O . LEU A 1 85 ? -2.035 0.191 6.830 1.00 95.94 85 LEU A O 1
ATOM 683 N N . VAL A 1 86 ? 0.204 0.222 6.604 1.00 93.81 86 VAL A N 1
ATOM 684 C CA . VAL A 1 86 ? 0.514 0.384 8.028 1.00 93.81 86 VAL A CA 1
ATOM 685 C C . VAL A 1 86 ? -0.071 1.686 8.570 1.00 93.81 86 VAL A C 1
ATOM 687 O O . VAL A 1 86 ? -0.733 1.669 9.607 1.00 93.81 8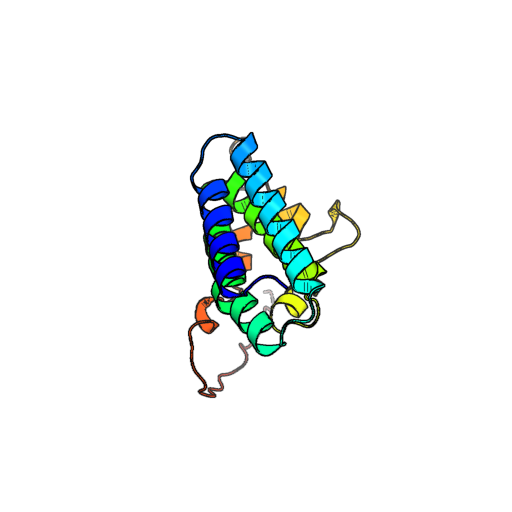6 VAL A O 1
ATOM 690 N N . ASP A 1 87 ? 0.096 2.782 7.831 1.00 94.69 87 ASP A N 1
ATOM 691 C CA . ASP A 1 87 ? -0.388 4.102 8.236 1.00 94.69 87 ASP A CA 1
ATOM 692 C C . ASP A 1 87 ? -1.933 4.166 8.278 1.00 94.69 87 ASP A C 1
ATOM 694 O O . ASP A 1 87 ? -2.509 4.832 9.139 1.00 94.69 87 ASP A O 1
ATOM 698 N N . HIS A 1 88 ? -2.628 3.450 7.384 1.00 96.31 88 HIS A N 1
ATOM 699 C CA . HIS A 1 88 ? -4.091 3.524 7.256 1.00 96.31 88 HIS A CA 1
ATOM 700 C C . HIS A 1 88 ? -4.867 2.432 8.006 1.00 96.31 88 HIS A C 1
ATOM 702 O O . HIS A 1 88 ? -6.057 2.606 8.278 1.00 96.31 88 HIS A O 1
ATOM 708 N N . PHE A 1 89 ? -4.224 1.316 8.356 1.00 94.69 89 PHE A N 1
ATOM 709 C CA . PHE A 1 89 ? -4.851 0.191 9.058 1.00 94.69 89 PHE A CA 1
ATOM 710 C C . PHE A 1 89 ? -4.089 -0.190 10.341 1.00 94.69 89 PHE A C 1
ATOM 712 O O . PHE A 1 89 ? -3.741 -1.360 10.530 1.00 94.69 89 PHE A O 1
ATOM 719 N N . PRO A 1 90 ? -3.873 0.758 11.275 1.00 91.25 90 PRO A N 1
ATOM 720 C CA . PRO A 1 90 ? -3.041 0.543 12.463 1.00 91.25 90 PRO A CA 1
ATOM 721 C C . PRO A 1 90 ? -3.601 -0.513 13.427 1.00 91.25 90 PRO A C 1
ATOM 723 O O . PRO A 1 90 ? -2.856 -1.088 14.212 1.00 91.25 90 PRO A O 1
ATOM 726 N N . ASN A 1 91 ? -4.905 -0.796 13.361 1.00 89.44 91 ASN A N 1
ATOM 727 C CA . ASN A 1 91 ? -5.575 -1.780 14.217 1.00 89.44 91 ASN A CA 1
ATOM 728 C C . ASN A 1 91 ? -5.585 -3.198 13.622 1.00 89.44 91 ASN A C 1
ATOM 730 O O . ASN A 1 91 ? -6.035 -4.136 14.278 1.00 89.44 91 ASN A O 1
ATOM 734 N N . HIS A 1 92 ? -5.123 -3.378 12.381 1.00 89.50 92 HIS A N 1
ATOM 735 C CA . HIS A 1 92 ? -5.061 -4.698 11.762 1.00 89.50 92 HIS A CA 1
ATOM 736 C C . HIS A 1 92 ? -3.962 -5.543 12.420 1.00 89.50 92 HIS A C 1
ATOM 738 O O . HIS A 1 92 ? -2.843 -5.069 12.605 1.00 89.50 92 HIS A O 1
ATOM 744 N N . THR A 1 93 ? -4.250 -6.807 12.742 1.00 83.75 93 THR A N 1
ATOM 745 C CA . THR A 1 93 ? -3.395 -7.671 13.580 1.00 83.75 93 THR A CA 1
ATOM 746 C C . THR A 1 93 ? -1.938 -7.739 13.125 1.00 83.75 93 THR A C 1
ATOM 748 O O . THR A 1 93 ? -1.039 -7.671 13.956 1.00 83.75 93 THR A O 1
ATOM 751 N N . HIS A 1 94 ? -1.695 -7.838 11.818 1.00 79.62 94 HIS A N 1
ATOM 752 C CA . HIS A 1 94 ? -0.336 -7.874 11.275 1.00 79.62 94 HIS A CA 1
ATOM 753 C C . HIS A 1 94 ? 0.248 -6.468 11.086 1.00 79.62 94 HIS A C 1
ATOM 755 O O . HIS A 1 94 ? 1.403 -6.218 11.405 1.00 79.62 94 HIS A O 1
ATOM 761 N N . LEU A 1 95 ? -0.544 -5.508 10.613 1.00 86.81 95 LEU A N 1
ATOM 762 C CA . LEU A 1 95 ? -0.017 -4.178 10.284 1.00 86.81 95 LEU A CA 1
ATOM 763 C C . LEU A 1 95 ? 0.323 -3.375 11.549 1.00 86.81 95 LEU A C 1
ATOM 765 O O . LEU A 1 95 ? 1.257 -2.583 11.529 1.00 86.81 95 LEU A O 1
ATOM 769 N N . SER A 1 96 ? -0.353 -3.647 12.668 1.00 86.06 96 SER A N 1
ATOM 770 C CA . SER A 1 96 ? -0.055 -3.051 13.975 1.00 86.06 96 SER A CA 1
ATOM 771 C C . SER A 1 96 ? 1.338 -3.414 14.499 1.00 86.06 96 SER A C 1
ATOM 773 O O . SER A 1 96 ? 1.978 -2.609 15.171 1.00 86.06 96 SER A O 1
ATOM 775 N N . GLN A 1 97 ? 1.843 -4.606 14.168 1.00 81.88 97 GLN A N 1
ATOM 776 C CA . GLN A 1 97 ? 3.205 -5.015 14.514 1.00 81.88 97 GLN A CA 1
ATOM 777 C C . GLN A 1 97 ? 4.233 -4.251 13.673 1.00 81.88 97 GLN A C 1
ATOM 779 O O . GLN A 1 97 ? 5.255 -3.818 14.194 1.00 81.88 97 GLN A O 1
ATOM 784 N N . LEU A 1 98 ? 3.937 -4.034 12.388 1.00 83.31 98 LEU A N 1
ATOM 785 C CA . LEU A 1 98 ? 4.772 -3.236 11.486 1.00 83.31 98 LEU A CA 1
ATOM 786 C C . LEU A 1 98 ? 4.754 -1.743 11.828 1.00 83.31 98 LEU A C 1
ATOM 788 O O . LEU A 1 98 ? 5.754 -1.062 11.622 1.00 83.31 98 LEU A O 1
ATOM 792 N N . LEU A 1 99 ? 3.653 -1.240 12.389 1.00 86.06 99 LEU A N 1
ATOM 793 C CA . LEU A 1 99 ? 3.540 0.145 12.845 1.00 86.06 99 LEU A CA 1
ATOM 794 C C . LEU A 1 99 ? 4.605 0.500 13.887 1.00 86.06 99 LEU A C 1
ATOM 796 O O . LEU A 1 99 ? 5.067 1.632 13.917 1.00 86.06 99 LEU A O 1
ATOM 800 N N . GLN A 1 100 ? 5.055 -0.466 14.690 1.00 81.88 100 GLN A N 1
ATOM 801 C CA . GLN A 1 100 ? 6.125 -0.257 15.675 1.00 81.88 100 GLN A CA 1
ATOM 802 C C . GLN A 1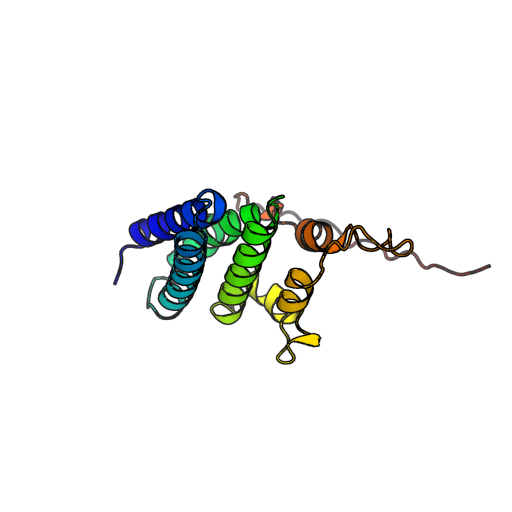 100 ? 7.486 0.046 15.032 1.00 81.88 100 GLN A C 1
ATOM 804 O O . GLN A 1 100 ? 8.380 0.545 15.708 1.00 81.88 100 GLN A O 1
ATOM 809 N N . LEU A 1 101 ? 7.647 -0.268 13.743 1.00 83.69 101 LEU A N 1
ATOM 810 C CA . LEU A 1 101 ? 8.847 0.028 12.964 1.00 83.69 101 LEU A CA 1
ATOM 811 C C . LEU A 1 101 ? 8.768 1.400 12.274 1.00 83.69 101 LEU A C 1
ATOM 813 O O . LEU A 1 101 ? 9.771 1.859 11.731 1.00 83.69 101 LEU A O 1
ATOM 817 N N . ARG A 1 102 ? 7.593 2.049 12.270 1.00 86.69 102 ARG A N 1
ATOM 818 C CA . ARG A 1 102 ? 7.431 3.400 11.722 1.00 86.69 102 ARG A CA 1
ATOM 819 C C . ARG A 1 102 ? 8.050 4.427 12.658 1.00 86.69 102 ARG A C 1
ATOM 821 O O . ARG A 1 102 ? 7.857 4.366 13.872 1.00 86.69 102 ARG A O 1
ATOM 828 N N . ASN A 1 103 ? 8.741 5.401 12.080 1.00 87.75 103 ASN A N 1
ATOM 829 C CA . ASN A 1 103 ? 9.260 6.558 12.792 1.00 87.75 103 ASN A CA 1
ATOM 830 C C . ASN A 1 103 ? 8.817 7.852 12.098 1.00 87.75 103 ASN A C 1
ATOM 832 O O . ASN A 1 103 ? 8.644 7.892 10.882 1.00 87.75 103 ASN A O 1
ATOM 836 N N . SER A 1 104 ? 8.614 8.909 12.884 1.00 85.19 104 SER A N 1
ATOM 837 C CA . SER A 1 104 ? 8.310 10.244 12.356 1.00 85.19 104 SER A CA 1
ATOM 838 C C . SER A 1 104 ? 9.541 10.913 11.742 1.00 85.19 104 SER A C 1
ATOM 840 O O . SER A 1 104 ? 9.393 11.798 10.905 1.00 85.19 104 SER A O 1
ATOM 842 N N . ASP A 1 105 ? 10.735 10.519 12.189 1.00 83.50 105 ASP A N 1
ATOM 843 C CA . ASP A 1 105 ? 12.008 10.935 11.608 1.00 83.50 105 ASP A CA 1
ATOM 844 C C . ASP A 1 105 ? 12.356 10.010 10.432 1.00 83.50 105 ASP A C 1
ATOM 846 O O . ASP A 1 105 ? 12.473 8.797 10.615 1.00 83.50 105 ASP A O 1
ATOM 850 N N . GLU A 1 106 ? 12.493 10.578 9.231 1.00 80.19 106 GLU A N 1
ATOM 851 C CA . GLU A 1 106 ? 12.749 9.839 7.989 1.00 80.19 106 GLU A CA 1
ATOM 852 C C . GLU A 1 106 ? 14.073 9.066 8.033 1.00 80.19 106 GLU A C 1
ATOM 854 O O . GLU A 1 106 ? 14.123 7.932 7.556 1.00 80.19 106 GLU A O 1
ATOM 859 N N . ASP A 1 107 ? 15.103 9.623 8.679 1.00 76.19 107 ASP A N 1
ATOM 860 C CA . ASP A 1 107 ? 16.422 8.990 8.800 1.00 76.19 107 ASP A CA 1
ATOM 861 C C . ASP A 1 107 ? 16.390 7.786 9.758 1.00 76.19 107 ASP A C 1
ATOM 863 O O . ASP A 1 107 ? 17.220 6.876 9.686 1.00 76.19 107 ASP A O 1
ATOM 867 N N . LEU A 1 108 ? 15.415 7.754 10.669 1.00 75.88 108 LEU A N 1
ATOM 868 C CA . LEU A 1 108 ? 15.214 6.669 11.633 1.00 75.88 108 LEU A CA 1
ATOM 869 C C . LEU A 1 108 ? 14.063 5.737 11.244 1.00 75.88 108 LEU A C 1
ATOM 871 O O . LEU A 1 108 ? 13.837 4.728 11.919 1.00 75.88 108 LEU A O 1
ATOM 875 N N . ASP A 1 109 ? 13.326 6.056 10.182 1.00 82.12 109 ASP A N 1
ATOM 876 C CA . ASP A 1 109 ? 12.194 5.261 9.744 1.00 82.12 109 ASP A CA 1
ATOM 877 C C . ASP A 1 109 ? 12.666 3.979 9.066 1.00 82.12 109 ASP A C 1
ATOM 879 O O . ASP A 1 109 ? 13.457 3.992 8.121 1.00 82.12 109 ASP A O 1
ATOM 883 N N . PHE A 1 110 ? 12.161 2.841 9.539 1.00 82.19 110 PHE A N 1
ATOM 884 C CA . PHE A 1 110 ? 12.554 1.548 8.998 1.00 82.19 110 PHE A CA 1
ATOM 885 C C . PHE A 1 110 ? 12.236 1.432 7.503 1.00 82.19 110 PHE A C 1
ATOM 887 O O . PHE A 1 110 ? 13.061 0.925 6.748 1.00 82.19 110 PHE A O 1
ATOM 894 N N . PHE A 1 111 ? 11.064 1.903 7.063 1.00 85.06 111 PHE A N 1
ATOM 895 C CA . PHE A 1 111 ? 10.600 1.731 5.686 1.00 85.06 111 PHE A CA 1
ATOM 896 C C . PHE A 1 111 ? 11.365 2.627 4.708 1.00 85.06 111 PHE A C 1
ATOM 898 O O . PHE A 1 111 ? 11.737 2.160 3.631 1.00 85.06 111 PHE A O 1
ATOM 905 N N . SER A 1 112 ? 11.656 3.871 5.094 1.00 82.44 112 SER A N 1
ATOM 906 C CA . SER A 1 112 ? 12.567 4.748 4.353 1.00 82.44 112 SER A CA 1
ATOM 907 C C . SER A 1 112 ? 13.958 4.125 4.271 1.00 82.44 112 SER A C 1
ATOM 909 O O . SER A 1 112 ? 14.505 3.955 3.180 1.00 82.44 112 SER A O 1
ATOM 911 N N . ASN A 1 113 ? 14.497 3.666 5.401 1.00 79.00 113 ASN A N 1
ATOM 912 C CA . ASN A 1 113 ? 15.832 3.084 5.447 1.00 79.00 113 ASN A CA 1
ATOM 913 C C . ASN A 1 113 ? 15.977 1.843 4.559 1.00 79.00 113 ASN A C 1
ATOM 915 O O . ASN A 1 113 ? 16.959 1.735 3.831 1.00 79.00 113 ASN A O 1
ATOM 919 N N . ILE A 1 114 ? 15.002 0.928 4.531 1.00 77.38 114 ILE A N 1
ATOM 920 C CA . ILE A 1 114 ? 15.095 -0.258 3.660 1.00 77.38 114 ILE A CA 1
ATOM 921 C C . ILE A 1 114 ? 14.957 0.058 2.165 1.00 77.38 114 ILE A C 1
ATOM 923 O O . ILE A 1 114 ? 15.435 -0.730 1.354 1.00 77.38 114 ILE A O 1
ATOM 927 N N . ILE A 1 115 ? 14.332 1.180 1.788 1.00 79.75 115 ILE A N 1
ATOM 928 C CA . ILE A 1 115 ? 14.346 1.674 0.400 1.00 79.75 115 ILE A CA 1
ATOM 929 C C . ILE A 1 115 ? 15.746 2.198 0.060 1.00 79.75 115 ILE A C 1
ATOM 931 O O . ILE A 1 115 ? 16.262 1.932 -1.022 1.00 79.75 115 ILE A O 1
ATOM 935 N N . HIS A 1 116 ? 16.371 2.917 0.996 1.00 65.06 116 HIS A N 1
ATOM 936 C CA . HIS A 1 116 ? 17.655 3.589 0.801 1.00 65.06 116 HIS A CA 1
ATOM 937 C C . HIS A 1 116 ? 18.898 2.711 1.000 1.00 65.06 116 HIS A C 1
ATOM 939 O O . HIS A 1 116 ? 19.992 3.165 0.657 1.00 65.06 116 HIS A O 1
ATOM 945 N N . ILE A 1 117 ? 18.777 1.469 1.491 1.00 60.50 117 ILE A N 1
ATOM 946 C CA . ILE A 1 117 ? 19.880 0.491 1.461 1.00 60.50 117 ILE A CA 1
ATOM 947 C C . ILE A 1 117 ? 20.189 0.160 -0.010 1.00 60.50 117 ILE A C 1
ATOM 949 O O . ILE A 1 117 ? 19.712 -0.816 -0.587 1.00 60.50 117 ILE A O 1
ATOM 953 N N . GLN A 1 118 ? 21.011 1.007 -0.630 1.00 49.34 118 GLN A N 1
ATOM 954 C CA . GLN A 1 118 ? 21.607 0.780 -1.934 1.00 49.34 118 GLN A CA 1
ATOM 955 C C . GLN A 1 118 ? 22.590 -0.383 -1.816 1.00 49.34 118 GLN A C 1
ATOM 957 O O . GLN A 1 118 ? 23.524 -0.354 -1.011 1.00 49.34 118 GLN A O 1
ATOM 962 N N . VAL A 1 119 ? 22.439 -1.394 -2.669 1.00 46.25 119 VAL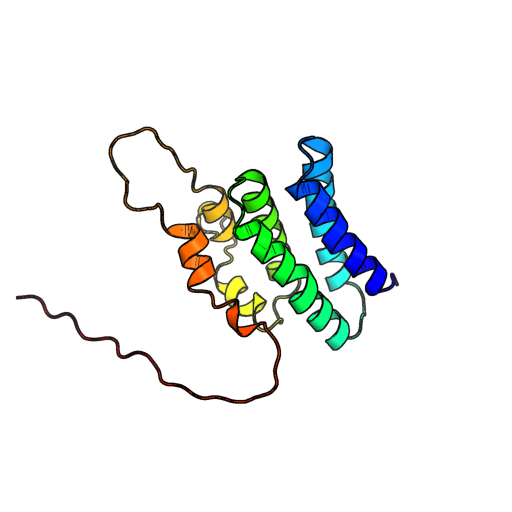 A N 1
ATOM 963 C CA . VAL A 1 119 ? 23.505 -2.366 -2.914 1.00 46.25 119 VAL A CA 1
ATOM 964 C C . VAL A 1 119 ? 24.610 -1.652 -3.704 1.00 46.25 119 VAL A C 1
ATOM 966 O O . VAL A 1 119 ? 24.713 -1.794 -4.920 1.00 46.25 119 VAL A O 1
ATOM 969 N N . SER A 1 120 ? 25.440 -0.850 -3.033 1.00 39.72 120 SER A N 1
ATOM 970 C CA . SER A 1 120 ? 26.657 -0.314 -3.642 1.00 39.72 120 SER A CA 1
ATOM 971 C C . SER A 1 120 ? 27.652 -1.465 -3.813 1.00 39.72 120 SER A C 1
ATOM 973 O O . SER A 1 120 ? 28.372 -1.834 -2.890 1.00 39.72 120 SER A O 1
ATOM 975 N N . LEU A 1 121 ? 27.666 -2.090 -4.992 1.00 43.66 121 LEU A N 1
ATOM 976 C CA . LEU A 1 121 ? 28.648 -3.112 -5.380 1.00 43.66 121 LEU A CA 1
ATOM 977 C C . LEU A 1 121 ? 30.016 -2.515 -5.755 1.00 43.66 121 LEU A C 1
ATOM 979 O O . LEU A 1 121 ? 30.742 -3.079 -6.569 1.00 43.66 121 LEU A O 1
ATOM 983 N N . GLN A 1 122 ? 30.398 -1.380 -5.179 1.00 45.34 122 GLN A N 1
ATOM 984 C CA . GLN A 1 122 ? 31.718 -0.820 -5.417 1.00 45.34 122 GLN A CA 1
ATOM 985 C C . GLN A 1 122 ? 32.150 -0.040 -4.189 1.00 45.34 122 GLN A C 1
ATOM 987 O O . GLN A 1 122 ? 31.782 1.112 -4.064 1.00 45.34 122 GLN A O 1
ATOM 992 N N . TYR A 1 123 ? 32.806 -0.723 -3.249 1.00 35.31 123 TYR A N 1
ATOM 993 C CA . TYR A 1 123 ? 33.955 -0.299 -2.433 1.00 35.31 123 TYR A CA 1
ATOM 994 C C . TYR A 1 123 ? 34.223 -1.429 -1.419 1.00 35.31 123 TYR A C 1
ATOM 996 O O . TYR A 1 123 ? 33.315 -1.915 -0.749 1.00 35.31 123 TYR A O 1
ATOM 1004 N N . ASP A 1 124 ? 35.472 -1.887 -1.366 1.00 44.88 124 ASP A N 1
ATOM 1005 C CA . ASP A 1 124 ? 35.976 -3.121 -0.743 1.00 44.88 124 ASP A CA 1
ATOM 1006 C C . ASP A 1 124 ? 35.887 -3.214 0.795 1.00 44.88 124 ASP A C 1
ATOM 1008 O O . ASP A 1 124 ? 36.836 -3.620 1.460 1.00 44.88 124 ASP A O 1
ATOM 1012 N N . SER A 1 125 ? 34.760 -2.885 1.418 1.00 38.31 125 SER A N 1
ATOM 1013 C CA . SER A 1 125 ? 34.494 -3.197 2.829 1.00 38.31 125 SER A CA 1
ATOM 1014 C C . SER A 1 125 ? 33.007 -3.031 3.111 1.00 38.31 125 SER A C 1
ATOM 1016 O O . SER A 1 125 ? 32.542 -1.908 3.209 1.00 38.31 125 SER A O 1
ATOM 1018 N N . ILE A 1 126 ? 32.291 -4.155 3.219 1.00 41.88 126 ILE A N 1
ATOM 1019 C CA . ILE A 1 126 ? 30.939 -4.406 3.780 1.00 41.88 126 ILE A CA 1
ATOM 1020 C C . ILE A 1 126 ? 30.268 -5.462 2.883 1.00 41.88 126 ILE A C 1
ATOM 1022 O O . ILE A 1 126 ? 29.318 -5.233 2.146 1.00 41.88 126 ILE A O 1
ATOM 1026 N N . VAL A 1 127 ? 30.769 -6.693 2.981 1.00 40.22 127 VAL A N 1
ATOM 1027 C CA . VAL A 1 127 ? 30.040 -7.905 2.554 1.00 40.22 127 VAL A CA 1
ATOM 1028 C C . VAL A 1 127 ? 29.074 -8.367 3.671 1.00 40.22 127 VAL A C 1
ATOM 1030 O O . VAL A 1 127 ? 28.462 -9.424 3.591 1.00 40.22 127 VAL A O 1
ATOM 1033 N N . LEU A 1 128 ? 28.870 -7.556 4.720 1.00 41.84 128 LEU A N 1
ATOM 1034 C CA . LEU A 1 128 ? 28.101 -7.926 5.917 1.00 41.84 128 LEU A CA 1
ATOM 1035 C C . LEU A 1 128 ? 26.655 -7.413 5.974 1.00 41.84 128 LEU A C 1
ATOM 1037 O O . LEU A 1 128 ? 25.995 -7.628 6.984 1.00 41.84 128 LEU A O 1
ATOM 1041 N N . TYR A 1 129 ? 26.125 -6.779 4.923 1.00 41.31 129 TYR A N 1
ATOM 1042 C CA . TYR A 1 129 ? 24.738 -6.282 4.945 1.00 41.31 129 TYR A CA 1
ATOM 1043 C C . TYR A 1 129 ? 23.912 -6.662 3.709 1.00 41.31 129 TYR A C 1
ATOM 1045 O O . TYR A 1 129 ? 22.987 -5.962 3.314 1.00 41.31 129 TYR A O 1
ATOM 1053 N N . ARG A 1 130 ? 24.222 -7.814 3.099 1.00 39.94 130 ARG A N 1
ATOM 1054 C CA . ARG A 1 130 ? 23.348 -8.445 2.096 1.00 39.94 130 ARG A CA 1
ATOM 1055 C C . ARG A 1 130 ? 22.148 -9.266 2.623 1.00 39.94 130 ARG A C 1
ATOM 1057 O O . ARG A 1 130 ? 21.382 -9.690 1.761 1.00 39.94 130 ARG A O 1
ATOM 1064 N N . PRO A 1 131 ? 21.883 -9.491 3.935 1.00 43.62 131 PRO A N 1
ATOM 1065 C CA . PRO A 1 131 ? 20.660 -10.197 4.326 1.00 43.62 131 PRO A CA 1
ATOM 1066 C C . PRO A 1 131 ? 19.423 -9.303 4.592 1.00 43.62 131 PRO A C 1
ATOM 1068 O O . PRO A 1 131 ? 18.375 -9.827 4.935 1.00 43.62 131 PRO A O 1
ATOM 1071 N N . SER A 1 132 ? 19.445 -7.980 4.441 1.00 51.03 132 SER A N 1
ATOM 1072 C CA . SER A 1 132 ? 18.609 -7.131 5.321 1.00 51.03 132 SER A CA 1
ATOM 1073 C C . SER A 1 132 ? 17.139 -6.875 4.941 1.00 51.03 132 SER A C 1
ATOM 1075 O O . SER A 1 132 ? 16.370 -6.516 5.824 1.00 51.03 132 SER A O 1
ATOM 1077 N N . ILE A 1 133 ? 16.687 -7.102 3.702 1.00 47.19 133 ILE A N 1
ATOM 1078 C CA . ILE A 1 133 ? 15.252 -6.941 3.356 1.00 47.19 133 ILE A CA 1
ATOM 1079 C C . ILE A 1 133 ? 14.553 -8.295 3.385 1.00 47.19 133 ILE A C 1
ATOM 1081 O O . ILE A 1 133 ? 13.597 -8.494 4.129 1.00 47.19 133 ILE A O 1
ATOM 1085 N N . LEU A 1 134 ? 15.083 -9.267 2.638 1.00 44.94 134 LEU A N 1
ATOM 1086 C CA . LEU A 1 134 ? 14.546 -10.621 2.627 1.00 44.94 134 LEU A CA 1
ATOM 1087 C C . LEU A 1 134 ? 14.715 -11.323 3.973 1.00 44.94 134 LEU A C 1
ATOM 1089 O O . LEU A 1 134 ? 13.809 -12.059 4.317 1.00 44.94 134 LEU A O 1
ATOM 1093 N N . ALA A 1 135 ? 15.775 -11.120 4.772 1.00 46.69 135 ALA A N 1
ATOM 1094 C CA . ALA A 1 135 ? 15.846 -11.750 6.101 1.00 46.69 135 ALA A CA 1
ATOM 1095 C C . ALA A 1 135 ? 14.878 -11.103 7.095 1.00 46.69 135 ALA A C 1
ATOM 1097 O O . ALA A 1 135 ? 14.235 -11.824 7.850 1.00 46.69 135 ALA A O 1
ATOM 1098 N N . CYS A 1 136 ? 14.701 -9.777 7.048 1.00 46.47 136 CYS A N 1
ATOM 1099 C CA . CYS A 1 136 ? 13.740 -9.087 7.908 1.00 46.47 136 CYS A CA 1
ATOM 1100 C C . CYS A 1 136 ? 12.295 -9.485 7.546 1.00 46.47 136 CYS A C 1
ATOM 1102 O O . CYS A 1 136 ? 11.515 -9.863 8.420 1.00 46.47 136 CYS A O 1
ATOM 1104 N N . PHE A 1 137 ? 11.974 -9.551 6.246 1.00 49.84 137 PHE A N 1
ATOM 1105 C CA . PHE A 1 137 ? 10.675 -10.022 5.753 1.00 49.84 137 PHE A CA 1
ATOM 1106 C C . PHE A 1 137 ? 10.506 -11.552 5.707 1.00 49.84 137 PHE A C 1
ATOM 1108 O O . PHE A 1 137 ? 9.373 -12.000 5.589 1.00 49.84 137 PHE A O 1
ATOM 1115 N N . SER A 1 138 ? 11.564 -12.369 5.785 1.00 44.34 138 SER A N 1
ATOM 1116 C CA . SER A 1 138 ? 11.462 -13.845 5.863 1.00 44.34 138 SER A CA 1
ATOM 1117 C C . SER A 1 138 ? 11.472 -14.373 7.296 1.00 44.34 138 SER A C 1
ATOM 1119 O O . SER A 1 138 ? 10.848 -15.402 7.545 1.00 44.34 138 SER A O 1
ATOM 1121 N N . GLN A 1 139 ? 12.098 -13.667 8.250 1.00 43.56 139 GLN A N 1
ATOM 1122 C CA . GLN A 1 139 ? 11.822 -13.860 9.681 1.00 43.56 139 GLN A CA 1
ATOM 1123 C C . GLN A 1 139 ? 10.385 -13.460 10.020 1.00 43.56 139 GLN A C 1
ATOM 1125 O O . GLN A 1 139 ? 9.764 -14.068 10.891 1.00 43.56 139 GLN A O 1
ATOM 1130 N N . TRP A 1 140 ? 9.827 -12.498 9.285 1.00 47.34 140 TRP A N 1
ATOM 1131 C CA . TRP A 1 140 ? 8.391 -12.271 9.224 1.00 47.34 140 TRP A CA 1
ATOM 1132 C C . TRP A 1 140 ? 7.706 -13.441 8.505 1.00 47.34 140 TRP A C 1
ATOM 1134 O O . TRP A 1 140 ? 7.714 -13.567 7.282 1.00 47.34 140 TRP A O 1
ATOM 1144 N N . ARG A 1 141 ? 7.150 -14.361 9.295 1.00 39.97 141 ARG A N 1
ATOM 1145 C CA . ARG A 1 141 ? 6.567 -15.638 8.863 1.00 39.97 141 ARG A CA 1
ATOM 1146 C C . ARG A 1 141 ? 5.272 -15.444 8.048 1.00 39.97 141 ARG A C 1
ATOM 1148 O O . ARG A 1 141 ? 4.187 -15.807 8.478 1.00 39.97 141 ARG A O 1
ATOM 1155 N N . TRP A 1 142 ? 5.367 -14.943 6.816 1.00 45.22 142 TRP A N 1
ATOM 1156 C CA . TRP A 1 142 ? 4.223 -14.847 5.889 1.00 45.22 142 TRP A CA 1
ATOM 1157 C C . TRP A 1 142 ? 3.604 -16.217 5.534 1.00 45.22 142 TRP A C 1
ATOM 1159 O O . TRP A 1 142 ? 2.489 -16.280 5.023 1.00 45.22 142 TRP A O 1
ATOM 1169 N N . HIS A 1 143 ? 4.304 -17.323 5.819 1.00 36.53 143 HIS A N 1
ATOM 1170 C CA . HIS A 1 143 ? 3.817 -18.694 5.622 1.00 36.53 143 HIS A CA 1
ATOM 1171 C C . HIS A 1 143 ? 2.632 -19.081 6.531 1.00 36.53 143 HIS A C 1
ATOM 1173 O O . HIS A 1 143 ? 1.967 -20.069 6.240 1.00 36.53 143 HIS A O 1
ATOM 1179 N N . GLU A 1 144 ? 2.330 -18.315 7.587 1.00 38.12 144 GLU A N 1
ATOM 1180 C CA . GLU A 1 144 ? 1.145 -18.545 8.436 1.00 38.12 144 GLU A CA 1
ATOM 1181 C C . GLU A 1 144 ? -0.146 -17.918 7.871 1.00 38.12 144 GLU A C 1
ATOM 1183 O O . GLU A 1 144 ? -1.214 -18.092 8.449 1.00 38.12 144 GLU A O 1
ATOM 1188 N N . ILE A 1 145 ? -0.087 -17.234 6.718 1.00 41.03 145 ILE A N 1
ATOM 1189 C CA . ILE A 1 145 ? -1.261 -16.587 6.093 1.00 41.03 145 ILE A CA 1
ATOM 1190 C C . ILE A 1 145 ? -2.032 -17.536 5.151 1.00 41.03 145 ILE A C 1
ATOM 1192 O O . ILE A 1 145 ? -3.128 -17.219 4.690 1.00 41.03 145 ILE A O 1
ATOM 1196 N N . HIS A 1 146 ? -1.538 -18.755 4.907 1.00 31.23 146 HIS A N 1
ATOM 1197 C CA . HIS A 1 146 ? -2.344 -19.786 4.248 1.00 31.23 146 HIS A CA 1
ATOM 1198 C C . HIS A 1 146 ? -3.266 -20.482 5.256 1.00 31.23 146 HIS A C 1
ATOM 1200 O O . HIS A 1 146 ? -2.848 -21.375 5.981 1.00 31.23 146 HIS A O 1
ATOM 1206 N N . VAL A 1 147 ? -4.528 -20.043 5.255 1.00 34.72 147 VAL A N 1
ATOM 1207 C CA . VAL A 1 147 ? -5.751 -20.816 5.534 1.00 34.72 147 VAL A CA 1
ATOM 1208 C C . VAL A 1 147 ? -5.589 -21.967 6.535 1.00 34.72 147 VAL A C 1
ATOM 1210 O O . VAL A 1 147 ? -5.210 -23.072 6.153 1.00 34.72 147 VAL A O 1
ATOM 1213 N N . SER A 1 148 ? -6.041 -21.770 7.774 1.00 28.38 148 SER A N 1
ATOM 1214 C CA . SER A 1 148 ? -7.089 -22.610 8.383 1.00 28.38 148 SER A CA 1
ATOM 1215 C C . SER A 1 148 ? -7.287 -22.271 9.851 1.00 28.38 148 SER A C 1
ATOM 1217 O O . SER A 1 148 ? -6.336 -22.120 10.614 1.00 28.38 148 SER A O 1
ATOM 1219 N N . GLY A 1 149 ? -8.550 -22.250 10.272 1.00 35.91 149 GLY A N 1
ATOM 1220 C CA . GLY A 1 149 ? -8.885 -22.459 11.668 1.00 35.91 149 GLY A CA 1
ATOM 1221 C C . GLY A 1 149 ? -8.341 -23.808 12.121 1.00 35.91 149 GLY A C 1
ATOM 1222 O O . GLY A 1 149 ? -8.958 -24.838 11.882 1.00 35.91 149 GLY A O 1
ATOM 1223 N N . THR A 1 150 ? -7.180 -23.822 12.764 1.00 27.42 150 THR A N 1
ATOM 1224 C CA . THR A 1 150 ? -6.758 -24.899 13.659 1.00 27.42 150 THR A CA 1
ATOM 1225 C C . THR A 1 150 ? -5.702 -24.338 14.605 1.00 27.42 150 THR A C 1
ATOM 1227 O O . THR A 1 150 ? -4.639 -23.891 14.190 1.00 27.42 150 THR A O 1
ATOM 1230 N N . VAL A 1 151 ? -6.029 -24.326 15.895 1.00 39.12 151 VAL A N 1
ATOM 1231 C CA . VAL A 1 151 ? -5.107 -24.021 16.991 1.00 39.12 151 VAL A CA 1
ATOM 1232 C C . VAL A 1 151 ? -3.936 -24.999 16.937 1.00 39.12 151 VAL A C 1
ATOM 1234 O O . VAL A 1 151 ? -4.185 -26.197 17.000 1.00 39.12 151 VAL A O 1
ATOM 1237 N N . PHE A 1 152 ? -2.687 -24.521 16.925 1.00 25.83 152 PHE A N 1
ATOM 1238 C CA . PHE A 1 152 ? -1.567 -25.309 17.445 1.00 25.83 152 PHE A CA 1
ATOM 1239 C C . PHE A 1 152 ? -0.501 -24.443 18.132 1.00 25.83 152 PHE A C 1
ATOM 1241 O O . PHE A 1 152 ? 0.097 -23.541 17.555 1.00 25.83 152 PHE A O 1
ATOM 1248 N N . SER A 1 153 ? -0.304 -24.761 19.411 1.00 37.03 153 SER A N 1
ATOM 1249 C CA . SER A 1 153 ? 0.798 -24.362 20.287 1.00 37.03 153 SER A CA 1
ATOM 1250 C C . SER A 1 153 ? 2.126 -24.907 19.768 1.00 37.03 153 SER A C 1
ATOM 1252 O O . SER A 1 153 ? 2.174 -26.100 19.489 1.00 37.03 153 SER A O 1
ATOM 1254 N N . THR A 1 154 ? 3.198 -24.103 19.788 1.00 29.42 154 THR A N 1
ATOM 1255 C CA . THR A 1 154 ? 4.556 -24.594 20.102 1.00 29.42 154 THR A CA 1
ATOM 1256 C C . THR A 1 154 ? 5.485 -23.475 20.602 1.00 29.42 154 THR A C 1
ATOM 1258 O O . THR A 1 154 ? 5.818 -22.553 19.866 1.00 29.42 154 THR A O 1
ATOM 1261 N N . SER A 1 155 ? 5.894 -23.618 21.870 1.00 30.48 155 SER A N 1
ATOM 1262 C CA . SER A 1 155 ? 7.216 -23.353 22.483 1.00 30.48 155 SER A CA 1
ATOM 1263 C C . SER A 1 155 ? 8.077 -22.152 22.041 1.00 30.48 155 SER A C 1
ATOM 1265 O O . SER A 1 155 ? 8.608 -22.109 20.934 1.00 30.48 155 SER A O 1
ATOM 1267 N N . LYS A 1 156 ? 8.354 -21.267 23.016 1.00 30.97 156 LYS A N 1
ATOM 1268 C CA . LYS A 1 156 ? 9.393 -20.217 22.996 1.00 30.97 156 LYS A CA 1
ATOM 1269 C C . LYS A 1 156 ? 10.796 -20.789 22.707 1.00 30.97 156 LYS A C 1
ATOM 1271 O O . LYS A 1 156 ? 11.141 -21.812 23.301 1.00 30.97 156 LYS A O 1
ATOM 1276 N N . PRO A 1 157 ? 11.645 -20.114 21.910 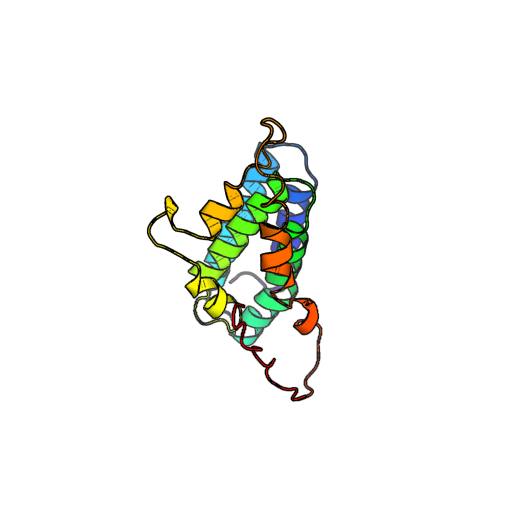1.00 31.55 157 PRO A N 1
ATOM 1277 C CA . PRO A 1 157 ? 13.052 -20.475 21.798 1.00 31.55 157 PRO A CA 1
ATOM 1278 C C . PRO A 1 157 ? 13.840 -19.999 23.030 1.00 31.55 157 PRO A C 1
ATOM 1280 O O . PRO A 1 157 ? 13.709 -18.862 23.483 1.00 31.55 157 PRO A O 1
ATOM 1283 N N . ASN A 1 158 ? 14.649 -20.909 23.572 1.00 32.44 158 ASN A N 1
ATOM 1284 C CA . ASN A 1 158 ? 15.594 -20.689 24.664 1.00 32.44 158 ASN A CA 1
ATOM 1285 C C . ASN A 1 158 ? 16.736 -19.774 24.183 1.00 32.44 158 ASN A C 1
ATOM 1287 O O . ASN A 1 158 ? 17.487 -20.150 23.283 1.00 32.44 158 ASN A O 1
ATOM 1291 N N . LEU A 1 159 ? 16.889 -18.596 24.790 1.00 34.16 159 LEU A N 1
ATOM 1292 C CA . LEU A 1 159 ? 18.088 -17.768 24.648 1.00 34.16 159 LEU A CA 1
ATOM 1293 C C . LEU A 1 159 ? 19.197 -18.387 25.507 1.00 34.16 159 LEU A C 1
ATOM 1295 O O . LEU A 1 159 ? 19.250 -18.187 26.718 1.00 34.16 159 LEU A O 1
ATOM 1299 N N . GLY A 1 160 ? 20.049 -19.189 24.868 1.00 32.38 160 GLY A N 1
ATOM 1300 C CA . GLY A 1 160 ? 21.277 -19.698 25.466 1.00 32.38 160 GLY A CA 1
ATOM 1301 C C . GLY A 1 160 ? 22.242 -18.553 25.773 1.00 32.38 160 GLY A C 1
ATOM 1302 O O . GLY A 1 160 ? 22.594 -17.765 24.899 1.00 32.38 160 GLY A O 1
ATOM 1303 N N . SER A 1 161 ? 22.646 -18.475 27.035 1.00 34.91 161 SER A N 1
ATOM 1304 C CA . SER A 1 161 ? 23.650 -17.572 27.589 1.00 34.91 161 SER A CA 1
ATOM 1305 C C . SER A 1 161 ? 25.018 -17.753 26.921 1.00 34.91 161 SER A C 1
ATOM 1307 O O . SER A 1 161 ? 25.615 -18.826 27.022 1.00 34.91 161 SER A O 1
ATOM 1309 N N . PHE A 1 162 ? 25.545 -16.695 26.305 1.00 30.39 162 PHE A N 1
ATOM 1310 C CA . PHE A 1 162 ? 26.967 -16.581 25.980 1.00 30.39 162 PHE A CA 1
ATOM 1311 C C . PHE A 1 162 ? 27.722 -16.061 27.214 1.00 30.39 162 PHE A C 1
ATOM 1313 O O . PHE A 1 162 ? 27.514 -14.921 27.623 1.00 30.39 162 PHE A O 1
ATOM 1320 N N . SER A 1 163 ? 28.602 -16.888 27.786 1.00 27.56 163 SER A N 1
ATOM 1321 C CA . SER A 1 163 ? 29.677 -16.451 28.691 1.00 27.56 163 SER A CA 1
ATOM 1322 C C . SER A 1 163 ? 31.010 -16.505 27.938 1.00 27.56 163 SER A C 1
ATOM 1324 O O . SER A 1 163 ? 31.246 -17.499 27.248 1.00 27.56 163 SER A O 1
ATOM 1326 N N . PRO A 1 164 ? 31.885 -15.492 28.063 1.00 39.62 164 PRO A N 1
ATOM 1327 C CA . PRO A 1 164 ? 33.194 -15.500 27.429 1.00 39.62 164 PRO A CA 1
ATOM 1328 C C . PRO A 1 164 ? 34.248 -16.116 28.363 1.00 39.62 164 PRO A C 1
ATOM 1330 O O . PRO A 1 164 ? 34.357 -15.727 29.527 1.00 39.62 164 PRO A O 1
ATOM 1333 N N . HIS A 1 165 ? 35.046 -17.037 27.830 1.00 37.78 165 HIS A N 1
ATOM 1334 C CA . HIS A 1 165 ? 36.393 -17.346 28.308 1.00 37.78 165 HIS A CA 1
ATOM 1335 C C . HIS A 1 165 ? 37.335 -17.341 27.110 1.00 37.78 165 HIS A C 1
ATOM 1337 O O . HIS A 1 165 ? 36.927 -17.882 26.057 1.00 37.78 165 HIS A O 1
#